Protein AF-A0A521ZUM2-F1 (afdb_monomer_lite)

Foldseek 3Di:
DPLQFKAKDFDQDADDLVVLLVVLLVRLVSRPDPAFAEKEKEFEQRCPVVVVVSCVSNCVSSVGPYYDYKYDQWDDHPPDIGHDRRGMMMMTGDDPPDDDADDDDFAVLLVVLDDLCSCCVRSVAALVRDQAEEDEEQPLGHPPVSVVVSVCSNHPPRYYHYYYFDYPVVVSDMGD

Structure (mmCIF, N/CA/C/O backbone):
data_AF-A0A521ZUM2-F1
#
_entry.id   AF-A0A521ZUM2-F1
#
loop_
_atom_site.group_PDB
_atom_site.id
_atom_site.type_symbol
_atom_site.label_atom_id
_atom_site.label_alt_id
_atom_site.label_comp_id
_atom_site.label_asym_id
_atom_site.label_entity_id
_atom_site.label_seq_id
_atom_site.pdbx_PDB_ins_code
_atom_site.Cartn_x
_atom_site.Cartn_y
_atom_site.Cartn_z
_atom_site.occupancy
_atom_site.B_iso_or_equiv
_atom_site.auth_seq_id
_atom_site.auth_comp_id
_atom_site.auth_asym_id
_atom_site.auth_atom_id
_atom_site.pdbx_PDB_model_num
ATOM 1 N N . MET A 1 1 ? -21.852 0.058 3.884 1.00 57.06 1 MET A N 1
ATOM 2 C CA . MET A 1 1 ? -20.716 -0.627 3.226 1.00 57.06 1 MET A CA 1
ATOM 3 C C . MET A 1 1 ? -20.865 -2.119 3.410 1.00 57.06 1 MET A C 1
ATOM 5 O O . MET A 1 1 ? -21.172 -2.540 4.518 1.00 57.06 1 MET A O 1
ATOM 9 N N . ASN A 1 2 ? -20.687 -2.892 2.341 1.00 72.56 2 ASN A N 1
ATOM 10 C CA . ASN A 1 2 ? -20.626 -4.341 2.452 1.00 72.56 2 ASN A CA 1
ATOM 11 C C . ASN A 1 2 ? -19.264 -4.740 3.062 1.00 72.56 2 ASN A C 1
ATOM 13 O O . ASN A 1 2 ? -18.229 -4.511 2.441 1.00 72.56 2 ASN A O 1
ATOM 17 N N . SER A 1 3 ? -19.268 -5.287 4.281 1.00 85.94 3 SER A N 1
ATOM 18 C CA . SER A 1 3 ? -18.065 -5.730 5.007 1.00 85.94 3 SER A CA 1
ATOM 19 C C . SER A 1 3 ? -17.567 -7.118 4.590 1.00 85.94 3 SER A C 1
ATOM 21 O O . SER A 1 3 ? -16.633 -7.639 5.203 1.00 85.94 3 SER A O 1
ATOM 23 N N . ASP A 1 4 ? -18.184 -7.727 3.573 1.00 91.00 4 ASP A N 1
ATOM 24 C CA . ASP A 1 4 ? -17.804 -9.045 3.057 1.00 91.00 4 ASP A CA 1
ATOM 25 C C . ASP A 1 4 ? -16.372 -9.055 2.510 1.00 91.00 4 ASP A C 1
ATOM 27 O O . ASP A 1 4 ? -15.618 -9.996 2.758 1.00 91.00 4 ASP A O 1
ATOM 31 N N . PHE A 1 5 ? -15.980 -7.983 1.810 1.00 96.31 5 PHE A N 1
ATOM 32 C CA . PHE A 1 5 ? -14.699 -7.910 1.098 1.00 96.31 5 PHE A CA 1
ATOM 33 C C . PHE A 1 5 ? -13.806 -6.749 1.518 1.00 96.31 5 PHE A C 1
ATOM 35 O O . PHE A 1 5 ? -12.614 -6.776 1.221 1.00 96.31 5 PHE A O 1
ATOM 42 N N . SER A 1 6 ? -14.336 -5.737 2.207 1.00 96.44 6 SER A N 1
ATOM 43 C CA . SER A 1 6 ? -13.535 -4.581 2.606 1.00 96.44 6 SER A CA 1
ATOM 44 C C . SER A 1 6 ? -14.057 -3.897 3.858 1.00 96.44 6 SER A C 1
ATOM 46 O O . SER A 1 6 ? -15.265 -3.721 4.016 1.00 96.44 6 SER A O 1
ATOM 48 N N . VAL A 1 7 ? -13.141 -3.425 4.699 1.00 96.75 7 VAL A N 1
ATOM 49 C CA . VAL A 1 7 ? -13.428 -2.517 5.816 1.00 96.75 7 VAL A CA 1
ATOM 50 C C . VAL A 1 7 ? -12.329 -1.473 5.920 1.00 96.75 7 VAL A C 1
ATOM 52 O O . VAL A 1 7 ? -11.170 -1.777 5.667 1.00 96.75 7 VAL A O 1
ATOM 55 N N . ALA A 1 8 ? -12.671 -0.257 6.330 1.00 96.56 8 ALA A N 1
ATOM 56 C CA . ALA A 1 8 ? -11.698 0.791 6.599 1.00 96.56 8 ALA A CA 1
ATOM 57 C C . ALA A 1 8 ? -12.013 1.476 7.926 1.00 96.56 8 ALA A C 1
ATOM 59 O O . ALA A 1 8 ? -13.175 1.565 8.333 1.00 96.56 8 ALA A O 1
ATOM 60 N N . ALA A 1 9 ? -10.976 1.944 8.609 1.00 95.69 9 ALA A N 1
ATOM 61 C CA . ALA A 1 9 ? -11.121 2.790 9.778 1.00 95.69 9 ALA A CA 1
ATOM 62 C C . ALA A 1 9 ? -10.011 3.831 9.846 1.00 95.69 9 ALA A C 1
ATOM 64 O O . ALA A 1 9 ? -8.920 3.668 9.302 1.00 95.69 9 ALA A O 1
ATOM 65 N N . HIS A 1 10 ? -10.327 4.884 10.582 1.00 96.31 10 HIS A N 1
ATOM 66 C CA . HIS A 1 10 ? -9.447 5.987 10.911 1.00 96.31 10 HIS A CA 1
ATOM 67 C C . HIS A 1 10 ? -8.985 5.871 12.367 1.00 96.31 10 HIS A C 1
ATOM 69 O O . HIS A 1 10 ? -9.769 5.499 13.247 1.00 96.31 10 HIS A O 1
ATOM 75 N N . TRP A 1 11 ? -7.708 6.157 12.604 1.00 95.94 11 TRP A N 1
ATOM 76 C CA . TRP A 1 11 ? -7.112 6.346 13.919 1.00 95.94 11 TRP A CA 1
ATOM 77 C C . TRP A 1 11 ? -6.755 7.834 14.084 1.00 95.94 11 TRP A C 1
ATOM 79 O O . TRP A 1 11 ? -5.769 8.284 13.495 1.00 95.94 11 TRP A O 1
ATOM 89 N N . PRO A 1 12 ? -7.537 8.600 14.870 1.00 92.56 12 PRO A N 1
ATOM 90 C CA . PRO A 1 12 ? -7.303 10.032 15.079 1.00 92.56 12 PRO A CA 1
ATOM 91 C C . PRO A 1 12 ? -6.259 10.341 16.162 1.00 92.56 12 PRO A C 1
ATOM 93 O O . PRO A 1 12 ? -5.890 11.500 16.335 1.00 92.56 12 PRO A O 1
ATOM 96 N N . GLY A 1 13 ? -5.855 9.343 16.953 1.00 89.81 13 GLY A N 1
ATOM 97 C CA . GLY A 1 13 ? -4.992 9.540 18.116 1.00 89.81 13 GLY A CA 1
ATOM 98 C C . GLY A 1 13 ? -3.520 9.743 17.759 1.00 89.81 13 GLY A C 1
ATOM 99 O O . GLY A 1 13 ? -3.092 9.497 16.631 1.00 89.81 13 GLY A O 1
ATOM 100 N N . GLU A 1 14 ? -2.732 10.121 18.765 1.00 92.75 14 GLU A N 1
ATOM 101 C CA . GLU A 1 14 ? -1.268 10.043 18.707 1.00 92.75 14 GLU A CA 1
ATOM 102 C C . GLU A 1 14 ? -0.794 8.584 18.634 1.00 92.75 14 GLU A C 1
ATOM 104 O O . GLU A 1 14 ? -1.589 7.634 18.646 1.00 92.75 14 GLU A O 1
ATOM 109 N N . PHE A 1 15 ? 0.524 8.395 18.599 1.00 95.56 15 PHE A N 1
ATOM 110 C CA . PHE A 1 15 ? 1.110 7.089 18.843 1.00 95.56 15 PHE A CA 1
ATOM 111 C C . PHE A 1 15 ? 0.773 6.595 20.259 1.00 95.56 15 PHE A C 1
ATOM 113 O O . PHE A 1 15 ? 1.262 7.112 21.261 1.00 95.56 15 PHE A O 1
ATOM 120 N N . ASP A 1 16 ? -0.069 5.567 20.314 1.00 96.88 16 ASP A N 1
ATOM 121 C CA . ASP A 1 16 ? -0.372 4.762 21.493 1.00 96.88 16 ASP A CA 1
ATOM 122 C C . ASP A 1 16 ? -0.317 3.302 21.054 1.00 96.88 16 ASP A C 1
ATOM 124 O O . ASP A 1 16 ? -1.212 2.816 20.359 1.00 96.88 16 ASP A O 1
ATOM 128 N N . GLU A 1 17 ? 0.752 2.608 21.437 1.00 97.38 17 GLU A N 1
ATOM 129 C CA . GLU A 1 17 ? 0.981 1.219 21.055 1.00 97.38 17 GLU A CA 1
ATOM 130 C C . GLU A 1 17 ? -0.207 0.324 21.440 1.00 97.38 17 GLU A C 1
ATOM 132 O O . GLU A 1 17 ? -0.776 -0.361 20.589 1.00 97.38 17 GLU A O 1
ATOM 137 N N . ALA A 1 18 ? -0.644 0.361 22.701 1.00 98.06 18 ALA A N 1
ATOM 138 C CA . ALA A 1 18 ? -1.728 -0.496 23.179 1.00 98.06 18 ALA A CA 1
ATOM 139 C C . ALA A 1 18 ? -3.070 -0.138 22.520 1.00 98.06 18 ALA A C 1
ATOM 141 O O . ALA A 1 18 ? -3.901 -1.018 22.258 1.00 98.06 18 ALA A O 1
ATOM 142 N N . GLY A 1 19 ? -3.285 1.150 22.251 1.00 98.19 19 GLY A N 1
ATOM 143 C CA . GLY A 1 19 ? -4.428 1.659 21.504 1.00 98.19 19 GLY A CA 1
ATOM 144 C C . GLY A 1 19 ? -4.465 1.140 20.066 1.00 98.19 19 GLY A C 1
ATOM 145 O O . GLY A 1 19 ? -5.472 0.558 19.651 1.00 98.19 19 GLY A O 1
ATOM 146 N N . LEU A 1 20 ? -3.352 1.262 19.340 1.00 98.06 20 LEU A N 1
ATOM 147 C CA . LEU A 1 20 ? -3.197 0.794 17.961 1.00 98.06 20 LEU A CA 1
ATOM 148 C C . LEU A 1 20 ? -3.379 -0.721 17.845 1.00 98.06 20 LEU A C 1
ATOM 150 O O . LEU A 1 20 ? -4.086 -1.180 16.947 1.00 98.06 20 LEU A O 1
ATOM 154 N N . GLN A 1 21 ? -2.821 -1.502 18.777 1.00 98.56 21 GLN A N 1
ATOM 155 C CA . GLN A 1 21 ? -3.003 -2.959 18.815 1.00 98.56 21 GLN A CA 1
ATOM 156 C C . GLN A 1 21 ? -4.489 -3.337 18.902 1.00 98.56 21 GLN A C 1
ATOM 158 O O . GLN A 1 21 ? -4.988 -4.154 18.120 1.00 98.56 21 GLN A O 1
ATOM 163 N N . LYS A 1 22 ? -5.221 -2.721 19.841 1.00 98.56 22 LYS A N 1
ATOM 164 C CA . LYS A 1 22 ? -6.660 -2.963 20.032 1.00 98.56 22 LYS A CA 1
ATOM 165 C C . LYS A 1 22 ? -7.469 -2.504 18.824 1.00 98.56 22 LYS A C 1
ATOM 167 O O . LYS A 1 22 ? -8.366 -3.222 18.385 1.00 98.56 22 LYS A O 1
ATOM 172 N N . TRP A 1 23 ? -7.152 -1.332 18.284 1.00 98.44 23 TRP A N 1
ATOM 173 C CA . TRP A 1 23 ? -7.839 -0.757 17.134 1.00 98.44 23 TRP A CA 1
ATOM 174 C C . TRP A 1 23 ? -7.657 -1.601 15.867 1.00 98.44 23 TRP A C 1
ATOM 176 O O . TRP A 1 23 ? -8.647 -1.928 15.212 1.00 98.44 23 TRP A O 1
ATOM 186 N N . ALA A 1 24 ? -6.433 -2.041 15.568 1.00 98.56 24 ALA A N 1
ATOM 187 C CA . ALA A 1 24 ? -6.137 -2.898 14.422 1.00 98.56 24 ALA A CA 1
ATOM 188 C C . ALA A 1 24 ? -6.832 -4.266 14.537 1.00 98.56 24 ALA A C 1
ATOM 190 O O . ALA A 1 24 ? -7.457 -4.735 13.581 1.00 98.56 24 ALA A O 1
ATOM 191 N N . ALA A 1 25 ? -6.803 -4.881 15.726 1.00 98.62 25 ALA A N 1
ATOM 192 C CA . ALA A 1 25 ? -7.514 -6.133 15.983 1.00 98.62 25 ALA A CA 1
ATOM 193 C C . ALA A 1 25 ? -9.038 -5.974 15.830 1.00 98.62 25 ALA A C 1
ATOM 195 O O . ALA A 1 25 ? -9.696 -6.828 15.231 1.00 98.62 25 ALA A O 1
ATOM 196 N N . ALA A 1 26 ? -9.601 -4.866 16.322 1.00 98.38 26 ALA A N 1
ATOM 197 C CA . ALA A 1 26 ? -11.020 -4.562 16.181 1.00 98.38 26 ALA A CA 1
ATOM 198 C C . ALA A 1 26 ? -11.413 -4.316 14.716 1.00 98.38 26 ALA A C 1
ATOM 200 O O . ALA A 1 26 ? -12.444 -4.819 14.272 1.00 98.38 26 ALA A O 1
ATOM 201 N N . LEU A 1 27 ? -10.597 -3.595 13.937 1.00 97.94 27 LEU A N 1
ATOM 202 C CA . LEU A 1 27 ? -10.832 -3.415 12.502 1.00 97.94 27 LEU A CA 1
ATOM 203 C C . LEU A 1 27 ? -10.817 -4.760 11.771 1.00 97.94 27 LEU A C 1
ATOM 205 O O . LEU A 1 27 ? -11.720 -5.039 10.984 1.00 97.94 27 LEU A O 1
ATOM 209 N N . ARG A 1 28 ? -9.853 -5.633 12.081 1.00 98.06 28 ARG A N 1
ATOM 210 C CA . ARG A 1 28 ? -9.807 -6.983 11.515 1.00 98.06 28 ARG A CA 1
ATOM 211 C C . ARG A 1 28 ? -11.072 -7.780 11.807 1.00 98.06 28 ARG A C 1
ATOM 213 O O . ARG A 1 28 ? -11.548 -8.464 10.908 1.00 98.06 28 ARG A O 1
ATOM 220 N N . GLN A 1 29 ? -11.630 -7.692 13.013 1.00 97.69 29 GLN A N 1
ATOM 221 C CA . GLN A 1 29 ? -12.876 -8.386 13.367 1.00 97.69 29 GLN A CA 1
ATOM 222 C C . GLN A 1 29 ? -14.098 -7.886 12.584 1.00 97.69 29 GLN A C 1
ATOM 224 O O . GLN A 1 29 ? -15.059 -8.635 12.437 1.00 97.69 29 GLN A O 1
ATOM 229 N N . LYS A 1 30 ? -14.071 -6.652 12.062 1.00 97.12 30 LYS A N 1
ATOM 230 C CA . LYS A 1 30 ? -15.157 -6.117 11.226 1.00 97.12 30 LYS A CA 1
ATOM 231 C C . LYS A 1 30 ? -15.178 -6.719 9.820 1.00 97.12 30 LYS A C 1
ATOM 233 O O . LYS A 1 30 ? -16.231 -6.711 9.192 1.00 97.12 30 LYS A O 1
ATOM 238 N N . LEU A 1 31 ? -14.043 -7.207 9.312 1.00 97.56 31 LEU A N 1
ATOM 239 C CA . LEU A 1 31 ? -13.985 -7.873 8.011 1.00 97.56 31 LEU A CA 1
ATOM 240 C C . LEU A 1 31 ? -14.566 -9.284 8.139 1.00 97.56 31 LEU A C 1
ATOM 242 O O . LEU A 1 31 ? -13.978 -10.128 8.822 1.00 97.56 31 LEU A O 1
ATOM 246 N N . ALA A 1 32 ? -15.686 -9.545 7.461 1.00 96.69 32 ALA A N 1
ATOM 247 C CA . ALA A 1 32 ? -16.377 -10.833 7.549 1.00 96.69 32 ALA A CA 1
ATOM 248 C C . ALA A 1 32 ? -15.542 -11.984 6.964 1.00 96.69 32 ALA A C 1
ATOM 250 O O . ALA A 1 32 ? -15.640 -13.125 7.418 1.00 96.69 32 ALA A O 1
ATOM 251 N N . ALA A 1 33 ? -14.681 -11.685 5.987 1.00 96.38 33 ALA A N 1
ATOM 252 C CA . ALA A 1 33 ? -13.784 -12.667 5.405 1.00 96.38 33 ALA A CA 1
ATOM 253 C C . ALA A 1 33 ? -12.831 -13.295 6.452 1.00 96.38 33 ALA A C 1
ATOM 255 O O . ALA A 1 33 ? -12.287 -12.615 7.338 1.00 96.38 33 ALA A O 1
ATOM 256 N N . PRO A 1 34 ? -12.546 -14.605 6.335 1.00 94.38 34 PRO A N 1
ATOM 257 C CA . PRO A 1 34 ? -11.706 -15.328 7.290 1.00 94.38 34 PRO A CA 1
ATOM 258 C C . PRO A 1 34 ? -10.228 -14.930 7.216 1.00 94.38 34 PRO A C 1
ATOM 260 O O . PRO A 1 34 ? -9.480 -15.160 8.169 1.00 94.38 34 PRO A O 1
ATOM 263 N N . GLN A 1 35 ? -9.794 -14.291 6.129 1.00 95.44 35 GLN A N 1
ATOM 264 C CA . GLN A 1 35 ? -8.420 -13.837 5.929 1.00 95.44 35 GLN A CA 1
ATOM 265 C C . GLN A 1 35 ? -8.396 -12.461 5.262 1.00 95.44 35 GLN A C 1
ATOM 267 O O . GLN A 1 35 ? -9.285 -12.129 4.481 1.00 95.44 35 GLN A O 1
ATOM 272 N N . VAL A 1 36 ? -7.370 -11.676 5.593 1.00 98.06 36 VAL A N 1
ATOM 273 C CA . VAL A 1 36 ? -7.028 -10.441 4.878 1.00 98.06 36 VAL A CA 1
ATOM 274 C C . VAL A 1 36 ? -6.081 -10.819 3.747 1.00 98.06 36 VAL A C 1
ATOM 276 O O . VAL A 1 36 ? -5.144 -11.580 3.972 1.00 98.06 36 VAL A O 1
ATOM 279 N N . SER A 1 37 ? -6.312 -10.279 2.557 1.00 98.00 37 SER A N 1
ATOM 280 C CA . SER A 1 37 ? -5.403 -10.393 1.414 1.00 98.00 37 SER A CA 1
ATOM 281 C C . SER A 1 37 ? -4.456 -9.193 1.351 1.00 98.00 37 SER A C 1
ATOM 283 O O . SER A 1 37 ? -3.253 -9.367 1.196 1.00 98.00 37 SER A O 1
ATOM 285 N N . LEU A 1 38 ? -4.992 -7.982 1.524 1.00 98.25 38 LEU A N 1
ATOM 286 C CA . LEU A 1 38 ? -4.262 -6.722 1.392 1.00 98.25 38 LEU A CA 1
ATOM 287 C C . LEU A 1 38 ? -4.673 -5.749 2.498 1.00 98.25 38 LEU A C 1
ATOM 289 O O . LEU A 1 38 ? -5.862 -5.585 2.776 1.00 98.25 38 LEU A O 1
ATOM 293 N N . GLY A 1 39 ? -3.693 -5.083 3.097 1.00 98.19 39 GLY A N 1
ATOM 294 C CA . GLY A 1 39 ? -3.890 -3.868 3.877 1.00 98.19 39 GLY A CA 1
ATOM 295 C C . GLY A 1 39 ? -3.398 -2.661 3.090 1.00 98.19 39 GLY A C 1
ATOM 296 O O . GLY A 1 39 ? -2.279 -2.693 2.584 1.00 98.19 39 GLY A O 1
ATOM 297 N N . LEU A 1 40 ? -4.214 -1.611 3.010 1.00 97.88 40 LEU A N 1
ATOM 298 C CA . LEU A 1 40 ? -3.794 -0.294 2.541 1.00 97.88 40 LEU A CA 1
ATOM 299 C C . LEU A 1 40 ? -3.733 0.675 3.711 1.00 97.88 40 LEU A C 1
ATOM 301 O O . LEU A 1 40 ? -4.725 0.829 4.425 1.00 97.88 40 LEU A O 1
ATOM 305 N N . VAL A 1 41 ? -2.583 1.313 3.904 1.00 97.38 41 VAL A N 1
ATOM 306 C CA . VAL A 1 41 ? -2.363 2.262 4.997 1.00 97.38 41 VAL A CA 1
ATOM 307 C C . VAL A 1 41 ? -1.943 3.625 4.465 1.00 97.38 41 VAL A C 1
ATOM 309 O O . VAL A 1 41 ? -1.090 3.729 3.591 1.00 97.38 41 VAL A O 1
ATOM 312 N N . PHE A 1 42 ? -2.533 4.677 5.022 1.00 95.75 42 PHE A N 1
ATOM 313 C CA . PHE A 1 42 ? -2.137 6.051 4.745 1.00 95.75 42 PHE A CA 1
ATOM 314 C C . PHE A 1 42 ? -1.852 6.759 6.059 1.00 95.75 42 PHE A C 1
ATOM 316 O O . PHE A 1 42 ? -2.711 6.782 6.943 1.00 95.75 42 PHE A O 1
ATOM 323 N N . VAL A 1 43 ? -0.644 7.303 6.200 1.00 94.44 43 VAL A N 1
ATOM 324 C CA . VAL A 1 43 ? -0.168 7.937 7.439 1.00 94.44 43 VAL A CA 1
ATOM 325 C C . VAL A 1 43 ? 0.108 9.419 7.223 1.00 94.44 43 VAL A C 1
ATOM 327 O O . VAL A 1 43 ? 0.646 9.824 6.198 1.00 94.44 43 VAL A O 1
ATOM 330 N N . THR A 1 44 ? -0.234 10.252 8.195 1.00 92.19 44 THR A N 1
ATOM 331 C CA . THR A 1 44 ? 0.130 11.678 8.166 1.00 92.19 44 THR A CA 1
ATOM 332 C C . THR A 1 44 ? 1.545 11.900 8.718 1.00 92.19 44 THR A C 1
ATOM 334 O O . THR A 1 44 ? 2.036 11.051 9.472 1.00 92.19 44 THR A O 1
ATOM 337 N N . PRO A 1 45 ? 2.205 13.039 8.407 1.00 89.81 45 PRO A N 1
ATOM 338 C CA . PRO A 1 45 ? 3.578 13.336 8.844 1.00 89.81 45 PRO A CA 1
ATOM 339 C C . PRO A 1 45 ? 3.853 13.155 10.336 1.00 89.81 45 PRO A C 1
ATOM 341 O O . PRO A 1 45 ? 4.948 12.764 10.732 1.00 89.81 45 PRO A O 1
ATOM 344 N N . ARG A 1 46 ? 2.838 13.349 11.181 1.00 88.31 46 ARG A N 1
ATOM 345 C CA . ARG A 1 46 ? 2.952 13.179 12.633 1.00 88.31 46 ARG A CA 1
ATOM 346 C C . ARG A 1 46 ? 3.405 11.788 13.084 1.00 88.31 46 ARG A C 1
ATOM 348 O O . ARG A 1 46 ? 3.914 11.643 14.187 1.00 88.31 46 ARG A O 1
ATOM 355 N N . PHE A 1 47 ? 3.184 10.769 12.257 1.00 91.38 47 PHE A N 1
ATOM 356 C CA 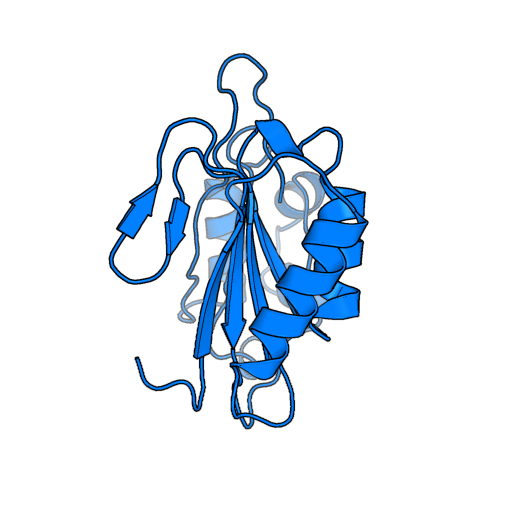. PHE A 1 47 ? 3.558 9.393 12.556 1.00 91.38 47 PHE A CA 1
ATOM 357 C C . PHE A 1 47 ? 4.938 9.016 12.019 1.00 91.38 47 PHE A C 1
ATOM 359 O O . PHE A 1 47 ? 5.362 7.890 12.249 1.00 91.38 47 PHE A O 1
ATOM 366 N N . PHE A 1 48 ? 5.659 9.912 11.334 1.00 92.06 48 PHE A N 1
ATOM 367 C CA . PHE A 1 48 ? 6.906 9.540 10.662 1.00 92.06 48 PHE A CA 1
ATOM 368 C C . PHE A 1 48 ? 7.989 9.034 11.623 1.00 92.06 48 PHE A C 1
ATOM 370 O O . PHE A 1 48 ? 8.678 8.075 11.292 1.00 92.06 48 PHE A O 1
ATOM 377 N N . GLU A 1 49 ? 8.103 9.604 12.825 1.00 92.62 49 GLU A N 1
ATOM 378 C CA . GLU A 1 49 ? 9.058 9.132 13.846 1.00 92.62 49 GLU A CA 1
ATOM 379 C C . GLU A 1 49 ? 8.719 7.729 14.384 1.00 92.62 49 GLU A C 1
ATOM 381 O O . GLU A 1 49 ? 9.580 7.030 14.913 1.00 92.62 49 GLU A O 1
ATOM 386 N N . HIS A 1 50 ? 7.467 7.293 14.221 1.00 94.62 50 HIS A N 1
ATOM 387 C CA . HIS A 1 50 ? 6.960 6.003 14.689 1.00 94.62 50 HIS A CA 1
ATOM 388 C C . HIS A 1 50 ? 6.517 5.084 13.542 1.00 94.62 50 HIS A C 1
ATOM 390 O O . HIS A 1 50 ? 5.891 4.057 13.804 1.00 94.62 50 HIS A O 1
ATOM 396 N N . ALA A 1 51 ? 6.816 5.423 12.282 1.00 93.62 51 ALA A N 1
ATOM 397 C CA . ALA A 1 51 ? 6.219 4.772 11.117 1.00 93.62 51 ALA A CA 1
ATOM 398 C C . ALA A 1 51 ? 6.446 3.255 11.134 1.00 93.62 51 ALA A C 1
ATOM 400 O O . ALA A 1 51 ? 5.481 2.493 11.097 1.00 93.62 51 ALA A O 1
ATOM 401 N N . SER A 1 52 ? 7.691 2.805 11.313 1.00 95.06 52 SER A N 1
ATOM 402 C CA . SER A 1 52 ? 8.018 1.375 11.374 1.00 95.06 52 SER A CA 1
ATOM 403 C C . SER A 1 52 ? 7.256 0.643 12.484 1.00 95.06 52 SER A C 1
ATOM 405 O O . SER A 1 52 ? 6.672 -0.410 12.237 1.00 95.06 52 SER A O 1
ATOM 407 N N . GLN A 1 53 ? 7.182 1.227 13.685 1.00 97.19 53 GLN A N 1
ATOM 408 C CA . GLN A 1 53 ? 6.469 0.632 14.823 1.00 97.19 53 GLN A CA 1
ATOM 409 C C . GLN A 1 53 ? 4.964 0.531 14.554 1.00 97.19 53 GLN A C 1
ATOM 411 O O . GLN A 1 53 ? 4.345 -0.502 14.802 1.00 97.19 53 GLN A O 1
ATOM 416 N N . VAL A 1 54 ? 4.369 1.590 14.004 1.00 97.00 54 VAL A N 1
ATOM 417 C CA . VAL A 1 54 ? 2.958 1.609 13.610 1.00 97.00 54 VAL A CA 1
ATOM 418 C C . VAL A 1 54 ? 2.666 0.521 12.580 1.00 97.00 54 VAL A C 1
ATOM 420 O O . VAL A 1 54 ? 1.706 -0.231 12.754 1.00 97.00 54 VAL A O 1
ATOM 423 N N . LEU A 1 55 ? 3.491 0.412 11.532 1.00 97.12 55 LEU A N 1
ATOM 424 C CA . LEU A 1 55 ? 3.327 -0.578 10.466 1.00 97.12 55 LEU A CA 1
ATOM 425 C C . LEU A 1 55 ? 3.431 -2.012 11.004 1.00 97.12 55 LEU A C 1
ATOM 427 O O . LEU A 1 55 ? 2.618 -2.862 10.637 1.00 97.12 55 LEU A O 1
ATOM 431 N N . GLU A 1 56 ? 4.368 -2.282 11.914 1.00 97.94 56 GLU A N 1
ATOM 432 C CA . GLU A 1 56 ? 4.491 -3.581 12.584 1.00 97.94 56 GLU A CA 1
ATOM 433 C C . GLU A 1 56 ? 3.242 -3.924 13.405 1.00 97.94 56 GLU A C 1
ATOM 435 O O . GLU A 1 56 ? 2.672 -5.010 13.245 1.00 97.94 56 GLU A O 1
ATOM 440 N N . ILE A 1 57 ? 2.769 -2.985 14.232 1.00 98.50 57 ILE A N 1
ATOM 441 C CA . ILE A 1 57 ? 1.588 -3.171 15.084 1.00 98.50 57 ILE A CA 1
ATOM 442 C C . ILE A 1 57 ? 0.358 -3.480 14.231 1.00 98.50 57 ILE A C 1
ATOM 444 O O . ILE A 1 57 ? -0.330 -4.479 14.468 1.00 98.50 57 ILE A O 1
ATOM 448 N N . ILE A 1 58 ? 0.068 -2.656 13.221 1.00 98.25 58 ILE A N 1
ATOM 449 C CA . ILE A 1 58 ? -1.132 -2.863 12.407 1.00 98.25 58 ILE A CA 1
ATOM 450 C C . ILE A 1 58 ? -1.029 -4.153 11.596 1.00 98.25 58 ILE A C 1
ATOM 452 O O . ILE A 1 58 ? -2.010 -4.892 11.514 1.00 98.25 58 ILE A O 1
ATOM 456 N N . ARG A 1 59 ? 0.154 -4.483 11.059 1.00 98.12 59 ARG A N 1
ATOM 457 C CA . ARG A 1 59 ? 0.355 -5.710 10.283 1.00 98.12 59 ARG A CA 1
ATOM 458 C C . ARG A 1 59 ? 0.103 -6.947 11.134 1.00 98.12 59 ARG A C 1
ATOM 460 O O . ARG A 1 59 ? -0.630 -7.842 10.706 1.00 98.12 59 ARG A O 1
ATOM 467 N N . LEU A 1 60 ? 0.661 -6.979 12.343 1.00 98.50 60 LEU A N 1
ATOM 468 C CA . LEU A 1 60 ? 0.5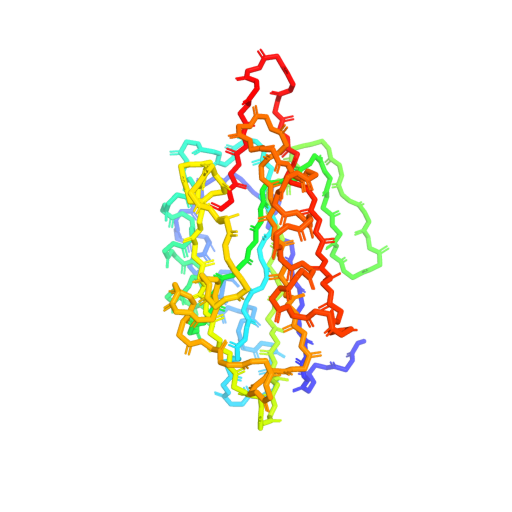17 -8.096 13.268 1.00 98.50 60 LEU A CA 1
ATOM 469 C C . LEU A 1 60 ? -0.932 -8.240 13.749 1.00 98.50 60 LEU A C 1
ATOM 471 O O . LEU A 1 60 ? -1.542 -9.303 13.609 1.00 98.50 60 LEU A O 1
ATOM 475 N N . HIS A 1 61 ? -1.507 -7.166 14.291 1.00 98.50 61 HIS A N 1
ATOM 476 C CA . HIS A 1 61 ? -2.793 -7.235 14.982 1.00 98.50 61 HIS A CA 1
ATOM 477 C C . HIS A 1 61 ? -3.988 -7.286 14.029 1.00 98.50 61 HIS A C 1
ATOM 479 O O . HIS A 1 61 ? -4.988 -7.934 14.351 1.00 98.50 61 HIS A O 1
ATOM 485 N N . ALA A 1 62 ? -3.874 -6.701 12.831 1.00 98.38 62 ALA A N 1
ATOM 486 C CA . ALA A 1 62 ? -4.871 -6.874 11.781 1.00 98.38 62 ALA A CA 1
ATOM 487 C C . ALA A 1 62 ? -4.609 -8.091 10.871 1.00 98.38 62 ALA A C 1
ATOM 489 O O . ALA A 1 62 ? -5.414 -8.361 9.983 1.00 98.38 62 ALA A O 1
ATOM 490 N N . ARG A 1 63 ? -3.547 -8.877 11.121 1.00 98.38 63 ARG A N 1
ATOM 491 C CA . ARG A 1 63 ? -3.205 -10.119 10.395 1.00 98.38 63 ARG A CA 1
ATOM 492 C C . ARG A 1 63 ? -3.053 -9.907 8.887 1.00 98.38 63 ARG A C 1
ATOM 494 O O . ARG A 1 63 ? -3.680 -10.602 8.089 1.00 98.38 63 ARG A O 1
ATOM 501 N N . ILE A 1 64 ? -2.240 -8.924 8.517 1.00 98.31 64 ILE A N 1
ATOM 502 C CA . ILE A 1 64 ? -2.084 -8.466 7.137 1.00 98.31 64 ILE A CA 1
ATOM 503 C C . ILE A 1 64 ? -0.874 -9.166 6.491 1.00 98.31 64 ILE A C 1
ATOM 505 O O . ILE A 1 64 ? 0.263 -8.923 6.907 1.00 98.31 64 ILE A O 1
ATOM 509 N N . PRO A 1 65 ? -1.067 -10.015 5.464 1.00 96.62 65 PRO A N 1
ATOM 510 C CA . PRO A 1 65 ? 0.052 -10.663 4.785 1.00 96.62 65 PRO A CA 1
ATOM 511 C C . PRO A 1 65 ? 0.807 -9.688 3.876 1.00 96.62 65 PRO A C 1
ATOM 513 O O . PRO A 1 65 ? 2.035 -9.652 3.930 1.00 96.62 65 PRO A O 1
ATOM 516 N N . VAL A 1 66 ? 0.089 -8.861 3.109 1.00 97.62 66 VAL A N 1
ATOM 517 C CA . VAL A 1 66 ? 0.642 -7.800 2.256 1.00 97.62 66 VAL A CA 1
ATOM 518 C C . VAL A 1 66 ? 0.101 -6.459 2.734 1.00 97.62 66 VAL A C 1
ATOM 520 O O . VAL A 1 66 ? -1.108 -6.236 2.706 1.00 97.62 66 VAL A O 1
ATOM 523 N N . LEU A 1 67 ? 0.993 -5.590 3.202 1.00 97.69 67 LEU A N 1
ATOM 524 C CA . LEU A 1 67 ? 0.687 -4.222 3.610 1.00 97.69 67 LEU A CA 1
ATOM 525 C C . LEU A 1 67 ? 1.376 -3.283 2.623 1.00 97.69 67 LEU A C 1
ATOM 527 O O . LEU A 1 67 ? 2.569 -3.440 2.378 1.00 97.69 67 LEU A O 1
ATOM 531 N N . LEU A 1 68 ? 0.616 -2.355 2.057 1.00 96.88 68 LEU A N 1
ATOM 532 C CA . LEU A 1 68 ? 1.088 -1.366 1.096 1.00 96.88 68 LEU A CA 1
ATOM 533 C C . LEU A 1 68 ? 0.487 -0.005 1.462 1.00 96.88 68 LEU A C 1
ATOM 535 O O . LEU A 1 68 ? -0.603 0.055 2.031 1.00 96.88 68 LEU A O 1
ATOM 539 N N . GLY A 1 69 ? 1.171 1.089 1.169 1.00 95.88 69 GLY A N 1
ATOM 540 C CA . GLY A 1 69 ? 0.686 2.400 1.561 1.00 95.88 69 GLY A CA 1
ATOM 541 C C . GLY A 1 69 ? 1.683 3.501 1.282 1.00 95.88 69 GLY A C 1
ATOM 542 O O . GLY A 1 69 ? 2.725 3.259 0.687 1.00 95.88 69 GLY A O 1
ATOM 543 N N . CYS A 1 70 ? 1.349 4.704 1.726 1.00 95.81 70 CYS A N 1
ATOM 544 C CA . CYS A 1 70 ? 2.284 5.818 1.746 1.00 95.81 70 CYS A CA 1
ATOM 545 C C . CYS A 1 70 ? 1.841 6.888 2.740 1.00 95.81 70 CYS A C 1
ATOM 547 O O . CYS A 1 70 ? 0.746 6.846 3.311 1.00 95.81 70 CYS A O 1
ATOM 549 N N . SER A 1 71 ? 2.684 7.891 2.934 1.00 94.31 71 SER A N 1
ATOM 550 C CA . SER A 1 71 ? 2.293 9.098 3.632 1.00 94.31 71 SER A CA 1
ATOM 551 C C . SER A 1 71 ? 1.328 9.941 2.799 1.00 94.31 71 SER A C 1
ATOM 553 O O . SER A 1 71 ? 1.387 9.949 1.567 1.00 94.31 71 SER A O 1
ATOM 555 N N . SER A 1 72 ? 0.436 10.664 3.471 1.00 90.38 72 SER A N 1
ATOM 556 C CA . SER A 1 72 ? -0.522 11.567 2.837 1.00 90.38 72 SER A CA 1
ATOM 557 C C . SER A 1 72 ? -0.755 12.824 3.679 1.00 90.38 72 SER A C 1
ATOM 559 O O . SER A 1 72 ? -0.681 12.782 4.908 1.00 90.38 72 SER A O 1
ATOM 561 N N . GLY A 1 73 ? -1.062 13.945 3.018 1.00 86.50 73 GLY A N 1
ATOM 562 C CA . GLY A 1 73 ? -1.447 15.201 3.678 1.00 86.50 73 GLY A CA 1
ATOM 563 C C . GLY A 1 73 ? -2.894 15.205 4.185 1.00 86.50 73 GLY A C 1
ATOM 564 O O . GLY A 1 73 ? -3.203 15.902 5.148 1.00 86.50 73 GLY A O 1
ATOM 565 N N . ALA A 1 74 ? -3.753 14.386 3.575 1.00 87.31 74 ALA A N 1
ATOM 566 C CA . ALA A 1 74 ? -5.151 14.190 3.947 1.00 87.31 74 ALA A CA 1
ATOM 567 C C . ALA A 1 74 ? -5.520 12.704 3.844 1.00 87.31 74 ALA A C 1
ATOM 569 O O . ALA A 1 74 ? -4.911 11.944 3.086 1.00 87.31 74 ALA A O 1
ATOM 570 N N . LEU A 1 75 ? -6.501 12.266 4.623 1.00 91.19 75 LEU A N 1
ATOM 571 C CA . LEU A 1 75 ? -6.916 10.870 4.701 1.00 91.19 75 LEU A CA 1
ATOM 572 C C . LEU A 1 75 ? -8.387 10.728 4.318 1.00 91.19 75 LEU A C 1
ATOM 574 O O . LEU A 1 75 ? -9.201 11.587 4.639 1.00 91.19 75 LEU A O 1
ATOM 578 N N . ILE A 1 76 ? -8.746 9.609 3.689 1.00 89.50 76 ILE A N 1
ATOM 579 C CA . ILE A 1 76 ? -10.139 9.279 3.369 1.00 89.50 76 ILE A CA 1
ATOM 580 C C . ILE A 1 76 ? -10.526 8.004 4.108 1.00 89.50 76 ILE A C 1
ATOM 582 O O . ILE A 1 76 ? -9.890 6.965 3.938 1.00 89.50 76 ILE A O 1
ATOM 586 N N . ALA A 1 77 ? -11.596 8.062 4.899 1.00 88.62 77 ALA A N 1
ATOM 587 C CA . ALA A 1 77 ? -12.175 6.897 5.560 1.00 88.62 77 ALA A CA 1
ATOM 588 C C . ALA A 1 77 ? -13.690 6.854 5.336 1.00 88.62 77 ALA A C 1
ATOM 590 O O . ALA A 1 77 ? -14.469 7.567 5.975 1.00 88.62 77 ALA A O 1
ATOM 591 N N . GLY A 1 78 ? -14.115 5.972 4.432 1.00 83.88 78 GLY A N 1
ATOM 592 C CA . GLY A 1 78 ? -15.513 5.877 4.038 1.00 83.88 78 GLY A CA 1
ATOM 593 C C . GLY A 1 78 ? -15.960 7.116 3.268 1.00 83.88 78 GLY A C 1
ATOM 594 O O . GLY A 1 78 ? -15.429 7.391 2.201 1.00 83.88 78 GLY A O 1
ATOM 595 N N . GLU A 1 79 ? -16.937 7.841 3.806 1.00 85.12 79 GLU A N 1
ATOM 596 C CA . GLU A 1 79 ? -17.498 9.057 3.192 1.00 85.12 79 GLU A CA 1
ATOM 597 C C . GLU A 1 79 ? -16.835 10.346 3.707 1.00 85.12 79 GLU A C 1
ATOM 599 O O . GLU A 1 79 ? -17.251 11.438 3.336 1.00 85.12 79 GLU A O 1
ATOM 604 N N . ASN A 1 80 ? -15.820 10.228 4.572 1.00 86.25 80 ASN A N 1
ATOM 605 C CA . ASN A 1 80 ? -15.193 11.371 5.227 1.00 86.25 80 ASN A CA 1
ATOM 606 C C . ASN A 1 80 ? -13.777 11.598 4.704 1.00 86.25 80 ASN A C 1
ATOM 608 O O . ASN A 1 80 ? -12.948 10.683 4.726 1.00 86.25 80 ASN A O 1
ATOM 612 N N . GLU A 1 81 ? -13.514 12.839 4.312 1.00 89.19 81 GLU A N 1
ATOM 613 C CA . GLU A 1 81 ? -12.175 13.393 4.148 1.00 89.19 81 GLU A CA 1
ATOM 614 C C . GLU A 1 81 ? -11.717 14.004 5.477 1.00 89.19 81 GLU A C 1
ATOM 616 O O . GLU A 1 81 ? -12.508 14.606 6.207 1.00 89.19 81 GLU A O 1
ATOM 621 N N . ILE A 1 82 ? -10.456 13.772 5.827 1.00 88.44 82 ILE A N 1
ATOM 622 C CA . ILE A 1 82 ? -9.894 14.096 7.134 1.00 88.44 82 ILE A CA 1
ATOM 623 C C . ILE A 1 82 ? -8.537 14.763 6.922 1.00 88.44 82 ILE A C 1
ATOM 625 O O . ILE A 1 82 ? -7.580 14.129 6.473 1.00 88.44 82 ILE A O 1
ATOM 629 N N . GLU A 1 83 ? -8.461 16.044 7.259 1.00 84.69 83 GLU A N 1
ATOM 630 C CA . GLU A 1 83 ? -7.272 16.885 7.102 1.00 84.69 83 GLU A CA 1
ATOM 631 C C . GLU A 1 83 ? -6.573 17.142 8.457 1.00 84.69 83 GLU A C 1
ATOM 633 O O . GLU A 1 83 ? -6.932 16.555 9.476 1.00 84.69 83 GLU A O 1
ATOM 638 N N . GLU A 1 84 ? -5.554 18.011 8.470 1.00 74.56 84 GLU A N 1
ATOM 639 C CA . GLU A 1 84 ? -4.903 18.541 9.685 1.00 74.56 84 GLU A CA 1
ATOM 640 C C . GLU A 1 84 ? -4.245 17.492 10.606 1.00 74.56 84 GLU A C 1
ATOM 642 O O . GLU A 1 84 ? -4.592 17.354 11.778 1.00 74.56 84 GLU A O 1
ATOM 647 N N . ASN A 1 85 ? -3.230 16.765 10.120 1.00 66.81 85 ASN A N 1
ATOM 648 C CA . ASN A 1 85 ? -2.527 15.749 10.926 1.00 66.81 85 ASN A CA 1
ATOM 649 C C . ASN A 1 85 ? -3.492 14.697 11.508 1.00 66.81 85 ASN A C 1
ATOM 651 O O . ASN A 1 85 ? -3.392 14.276 12.662 1.00 66.81 85 ASN A O 1
ATOM 655 N N . ALA A 1 86 ? -4.405 14.231 10.662 1.00 76.94 86 ALA A N 1
ATOM 656 C CA . ALA A 1 86 ? -5.438 13.237 10.917 1.00 76.94 86 ALA A CA 1
ATOM 657 C C . ALA A 1 86 ? -4.951 11.847 11.385 1.00 76.94 86 ALA A C 1
ATOM 659 O O . ALA A 1 86 ? -5.716 10.898 11.369 1.00 76.94 86 ALA A O 1
ATOM 660 N N . GLY A 1 87 ? -3.703 11.652 11.786 1.00 90.81 87 GLY A N 1
ATOM 661 C CA . GLY A 1 87 ? -3.214 10.355 12.233 1.00 90.81 87 GLY A CA 1
ATOM 662 C C . GLY A 1 87 ? -3.035 9.361 11.087 1.00 90.81 87 GLY A C 1
ATOM 663 O O . GLY A 1 87 ? -2.171 9.597 10.239 1.00 90.81 87 GLY A O 1
ATOM 664 N N . LEU A 1 88 ? -3.788 8.257 11.059 1.00 95.00 88 LEU A N 1
ATOM 665 C CA . LEU A 1 88 ? -3.710 7.280 9.962 1.00 95.00 88 LEU A CA 1
ATOM 666 C C . LEU A 1 88 ? -5.051 6.636 9.603 1.00 95.00 88 LEU A C 1
ATOM 668 O O . LEU A 1 88 ? -5.970 6.548 10.418 1.00 95.00 88 LEU A O 1
ATOM 672 N N . VAL A 1 89 ? -5.140 6.132 8.375 1.00 96.81 89 VAL A N 1
ATOM 673 C CA . VAL A 1 89 ? -6.233 5.279 7.899 1.00 96.81 89 VAL A CA 1
ATOM 674 C C . VAL A 1 89 ? -5.678 3.917 7.521 1.00 96.81 89 VAL A C 1
ATOM 676 O O . VAL A 1 89 ? -4.634 3.820 6.882 1.00 96.81 89 VAL A O 1
ATOM 679 N N . LEU A 1 90 ? -6.411 2.869 7.891 1.00 97.81 90 LEU A N 1
ATOM 680 C CA . LEU A 1 90 ? -6.161 1.500 7.461 1.00 97.81 90 LEU A CA 1
ATOM 681 C C . LEU A 1 90 ? -7.416 0.945 6.796 1.00 97.81 90 LEU A C 1
ATOM 683 O O . LEU A 1 90 ? -8.502 0.972 7.380 1.00 97.81 90 LEU A O 1
ATOM 687 N N . ALA A 1 91 ? -7.251 0.399 5.599 1.00 97.62 91 ALA A N 1
ATOM 688 C CA . ALA A 1 91 ? -8.255 -0.376 4.893 1.00 97.62 91 ALA A CA 1
ATOM 689 C C . ALA A 1 91 ? -7.779 -1.823 4.738 1.00 97.62 91 ALA A C 1
ATOM 691 O O . ALA A 1 91 ? -6.638 -2.075 4.361 1.00 97.62 91 ALA A O 1
ATOM 692 N N . LEU A 1 92 ? -8.653 -2.779 5.033 1.00 98.25 92 LEU A N 1
ATOM 693 C CA . LEU A 1 92 ? -8.409 -4.209 4.891 1.00 98.25 92 LEU A CA 1
ATOM 694 C C . LEU A 1 92 ? -9.292 -4.753 3.781 1.00 98.25 92 LEU A C 1
ATOM 696 O O . LEU A 1 92 ? -10.495 -4.488 3.771 1.00 98.25 92 LEU A O 1
ATOM 700 N N . TYR A 1 93 ? -8.705 -5.563 2.909 1.00 97.94 93 TYR A N 1
ATOM 701 C CA . TYR A 1 93 ? -9.384 -6.180 1.780 1.00 97.94 93 TYR A CA 1
ATOM 702 C C . TYR A 1 93 ? -9.234 -7.695 1.824 1.00 97.94 93 TYR A C 1
ATOM 704 O O . TYR A 1 93 ? -8.153 -8.220 2.100 1.00 97.94 93 TYR A O 1
ATOM 712 N N . ALA A 1 94 ? -10.311 -8.395 1.491 1.00 97.94 94 ALA A N 1
ATOM 713 C CA . ALA A 1 94 ? -10.288 -9.795 1.109 1.00 97.94 94 ALA A CA 1
ATOM 714 C C . ALA A 1 94 ? -10.498 -9.888 -0.400 1.00 97.94 94 ALA A C 1
ATOM 716 O O . ALA A 1 94 ? -11.511 -9.430 -0.924 1.00 97.94 94 ALA A O 1
ATOM 717 N N . LEU A 1 95 ? -9.534 -10.494 -1.086 1.00 96.19 95 LEU A N 1
ATOM 718 C CA . LEU A 1 95 ? -9.504 -10.634 -2.538 1.00 96.19 95 LEU A CA 1
ATOM 719 C C . LEU A 1 95 ? -9.411 -12.132 -2.877 1.00 96.19 95 LEU A C 1
ATOM 721 O O . LEU A 1 95 ? -8.313 -12.643 -3.111 1.00 96.19 95 LEU A O 1
ATOM 725 N N . PRO A 1 96 ? -10.529 -12.886 -2.826 1.00 94.56 96 PRO A N 1
ATOM 726 C CA . PRO A 1 96 ? -10.503 -14.325 -3.066 1.00 94.56 96 PRO A CA 1
ATOM 727 C C . PRO A 1 96 ? -9.952 -14.658 -4.454 1.00 94.56 96 PRO A C 1
ATOM 729 O O . PRO A 1 96 ? -10.405 -14.111 -5.456 1.00 94.56 96 PRO A O 1
ATOM 732 N N . GLY A 1 97 ? -8.983 -15.573 -4.504 1.00 93.62 97 GLY A N 1
ATOM 733 C CA . GLY A 1 97 ? -8.338 -15.997 -5.749 1.00 93.62 97 GLY A CA 1
ATOM 734 C C . GLY A 1 97 ? -7.289 -15.026 -6.300 1.00 93.62 97 GLY A C 1
ATOM 735 O O . GLY A 1 97 ? -6.682 -15.343 -7.317 1.00 93.62 97 GLY A O 1
ATOM 736 N N . ALA A 1 98 ? -7.049 -13.882 -5.650 1.00 94.31 98 ALA A N 1
ATOM 737 C CA . ALA A 1 98 ? -5.963 -12.987 -6.031 1.00 94.31 98 ALA A CA 1
ATOM 738 C C . ALA A 1 98 ? -4.614 -13.503 -5.508 1.00 94.31 98 ALA A C 1
ATOM 740 O O . ALA A 1 98 ? -4.491 -13.882 -4.341 1.00 94.31 98 ALA A O 1
ATOM 741 N N . GLU A 1 99 ? -3.595 -13.454 -6.362 1.00 95.25 99 GLU A N 1
ATOM 742 C CA . GLU A 1 99 ? -2.195 -13.593 -5.973 1.00 95.25 99 GLU A CA 1
ATOM 743 C C . GLU A 1 99 ? -1.598 -12.190 -5.840 1.00 95.25 99 GLU A C 1
ATOM 745 O O . GLU A 1 99 ? -1.675 -11.384 -6.766 1.00 95.25 99 GLU A O 1
ATOM 750 N N . LEU A 1 100 ? -1.054 -11.875 -4.666 1.00 96.25 100 LEU A N 1
ATOM 751 C CA . LEU A 1 100 ? -0.486 -10.563 -4.373 1.00 96.25 100 LEU A CA 1
ATOM 752 C C . LEU A 1 100 ? 1.002 -10.712 -4.092 1.00 96.25 100 LEU A C 1
ATOM 754 O O . LEU A 1 100 ? 1.398 -11.480 -3.212 1.00 96.25 100 LEU A O 1
ATOM 758 N N . LYS A 1 101 ? 1.814 -9.926 -4.796 1.00 95.56 101 LYS A N 1
ATOM 759 C CA . LYS A 1 101 ? 3.257 -9.839 -4.584 1.00 95.56 101 LYS A CA 1
ATOM 760 C C . LYS A 1 101 ? 3.641 -8.386 -4.345 1.00 95.56 101 LYS A C 1
ATOM 762 O O . LYS A 1 101 ? 3.302 -7.519 -5.144 1.00 95.56 101 LYS A O 1
ATOM 767 N N . ALA A 1 102 ? 4.331 -8.133 -3.237 1.00 95.75 102 ALA A N 1
ATOM 768 C CA . ALA A 1 102 ? 4.912 -6.829 -2.951 1.00 95.75 102 ALA A CA 1
ATOM 769 C C . ALA A 1 102 ? 6.338 -6.764 -3.503 1.00 95.75 102 ALA A C 1
ATOM 771 O O . ALA A 1 102 ? 7.085 -7.741 -3.417 1.00 95.75 102 ALA A O 1
ATOM 772 N N . PHE A 1 103 ? 6.704 -5.606 -4.037 1.00 96.19 103 PHE A N 1
ATOM 773 C CA . PHE A 1 103 ? 8.039 -5.313 -4.532 1.00 96.19 103 PHE A CA 1
ATOM 774 C C . PHE A 1 103 ? 8.370 -3.856 -4.201 1.00 96.19 103 PHE A C 1
ATOM 776 O O . PHE A 1 103 ? 7.561 -2.972 -4.472 1.00 96.19 103 PHE A O 1
ATOM 783 N N . HIS A 1 104 ? 9.529 -3.630 -3.584 1.00 95.44 104 HIS A N 1
ATOM 784 C CA . HIS A 1 104 ? 10.046 -2.304 -3.257 1.00 95.44 104 HIS A CA 1
ATOM 785 C C . HIS A 1 104 ? 11.213 -1.989 -4.189 1.00 95.44 104 HIS A C 1
ATOM 787 O O . HIS A 1 104 ? 12.070 -2.848 -4.414 1.00 95.44 104 HIS A O 1
ATOM 793 N N . PHE A 1 105 ? 11.249 -0.772 -4.718 1.00 94.88 105 PHE A N 1
ATOM 794 C CA . PHE A 1 105 ? 12.306 -0.310 -5.603 1.00 94.88 105 PHE A CA 1
ATOM 795 C C . PHE A 1 105 ? 12.669 1.135 -5.308 1.00 94.88 105 PHE A C 1
ATOM 797 O O . PHE A 1 105 ? 11.861 1.904 -4.797 1.00 94.88 105 PHE A O 1
ATOM 804 N N . GLU A 1 106 ? 13.899 1.481 -5.653 1.00 94.56 106 GLU A N 1
ATOM 805 C CA . GLU A 1 106 ? 14.507 2.776 -5.406 1.00 94.56 106 GLU A CA 1
ATOM 806 C C . GLU A 1 106 ? 15.080 3.346 -6.712 1.00 94.56 106 GLU A C 1
ATOM 808 O O . GLU A 1 106 ? 15.172 2.667 -7.743 1.00 94.56 106 GLU A O 1
ATOM 813 N N . GLN A 1 107 ? 15.507 4.607 -6.656 1.00 94.88 107 GLN A N 1
ATOM 814 C CA . GLN A 1 107 ? 16.104 5.328 -7.780 1.00 94.88 107 GLN A CA 1
ATOM 815 C C . GLN A 1 107 ? 17.217 4.553 -8.523 1.00 94.88 107 GLN A C 1
ATOM 817 O O . GLN A 1 107 ? 17.178 4.534 -9.755 1.00 94.88 107 GLN A O 1
ATOM 822 N N . PRO A 1 108 ? 18.153 3.840 -7.858 1.00 95.00 108 PRO A N 1
ATOM 823 C CA . PRO A 1 108 ? 19.195 3.090 -8.567 1.00 95.00 108 PRO A CA 1
ATOM 824 C C . PRO A 1 108 ? 18.656 2.003 -9.510 1.00 95.00 108 PRO A C 1
ATOM 826 O O . PRO A 1 108 ? 19.247 1.739 -10.561 1.00 95.00 108 PRO A O 1
ATOM 829 N N . GLN A 1 109 ? 17.523 1.375 -9.172 1.00 94.94 109 GLN A N 1
ATOM 830 C CA . GLN A 1 109 ? 16.904 0.381 -10.050 1.00 94.94 109 GLN A CA 1
ATOM 831 C C . GLN A 1 109 ? 16.283 1.028 -11.286 1.00 94.94 109 GLN A C 1
ATOM 833 O O . GLN A 1 109 ? 16.318 0.430 -12.355 1.00 94.94 109 GLN A O 1
ATOM 838 N N . ILE A 1 110 ? 15.758 2.247 -11.163 1.00 94.44 110 ILE A N 1
ATOM 839 C CA . ILE A 1 110 ? 15.219 3.010 -12.295 1.00 94.44 110 ILE A CA 1
ATOM 840 C C . ILE A 1 110 ? 16.346 3.411 -13.247 1.00 94.44 110 ILE A C 1
ATOM 842 O O . ILE A 1 110 ? 16.207 3.266 -14.457 1.00 94.44 110 ILE A O 1
ATOM 846 N N . GLU A 1 111 ? 17.484 3.850 -12.709 1.00 93.94 111 GLU A N 1
ATOM 847 C CA . GLU A 1 111 ? 18.665 4.227 -13.499 1.00 93.94 111 GLU A CA 1
ATOM 848 C C . GLU A 1 111 ? 19.268 3.045 -14.268 1.00 93.94 111 GLU A C 1
ATOM 850 O O . GLU A 1 111 ? 19.874 3.230 -15.323 1.00 93.94 111 GLU A O 1
ATOM 855 N N . THR A 1 112 ? 19.077 1.827 -13.754 1.00 92.94 112 THR A N 1
ATOM 856 C CA . THR A 1 112 ? 19.581 0.586 -14.360 1.00 92.94 112 THR A CA 1
ATOM 857 C C . THR A 1 112 ? 18.562 -0.071 -15.304 1.00 92.94 112 THR A C 1
ATOM 859 O O . THR A 1 112 ? 18.938 -0.910 -16.125 1.00 92.94 112 THR A O 1
ATOM 862 N N . ALA A 1 113 ? 17.283 0.313 -15.231 1.00 90.38 113 ALA A N 1
ATOM 863 C CA . ALA A 1 113 ? 16.203 -0.257 -16.031 1.00 90.38 113 ALA A CA 1
ATOM 864 C C . ALA A 1 113 ? 16.306 0.157 -17.512 1.00 90.38 113 ALA A C 1
ATOM 866 O O . ALA A 1 113 ? 15.649 1.094 -17.959 1.00 90.38 113 ALA A O 1
ATOM 867 N N . GLY A 1 114 ? 17.154 -0.540 -18.274 1.00 78.12 114 GLY A N 1
ATOM 868 C CA . GLY A 1 114 ? 17.416 -0.256 -19.692 1.00 78.12 114 GLY A CA 1
ATOM 869 C C . GLY A 1 114 ? 16.875 -1.288 -20.687 1.00 78.12 114 GLY A C 1
ATOM 870 O O . GLY A 1 114 ? 16.918 -1.045 -21.890 1.00 78.12 114 GLY A O 1
ATOM 871 N N . GLU A 1 115 ? 16.389 -2.440 -20.217 1.00 83.88 115 GLU A N 1
ATOM 872 C CA . GLU A 1 115 ? 15.897 -3.529 -21.069 1.00 83.88 115 GLU A CA 1
ATOM 873 C C . GLU A 1 115 ? 14.489 -3.971 -20.657 1.00 83.88 115 GLU A C 1
ATOM 875 O O . GLU A 1 115 ? 14.132 -3.945 -19.478 1.00 83.88 115 GLU A O 1
ATOM 880 N N . LYS A 1 116 ? 13.704 -4.462 -21.625 1.00 90.38 116 LYS A N 1
ATOM 881 C CA . LYS A 1 116 ? 12.319 -4.922 -21.421 1.00 90.38 116 LYS A CA 1
ATOM 882 C C . LYS A 1 116 ? 12.174 -5.979 -20.317 1.00 90.38 116 LYS A C 1
ATOM 884 O O . LYS A 1 116 ? 11.176 -5.986 -19.599 1.00 90.38 116 LYS A O 1
ATOM 889 N N . ASP A 1 117 ? 13.155 -6.868 -20.191 1.00 94.69 117 ASP A N 1
ATOM 890 C CA . ASP A 1 117 ? 13.109 -7.978 -19.236 1.00 94.69 117 ASP A CA 1
ATOM 891 C C . ASP A 1 117 ? 13.637 -7.592 -17.845 1.00 94.69 117 ASP A C 1
ATOM 893 O O . ASP A 1 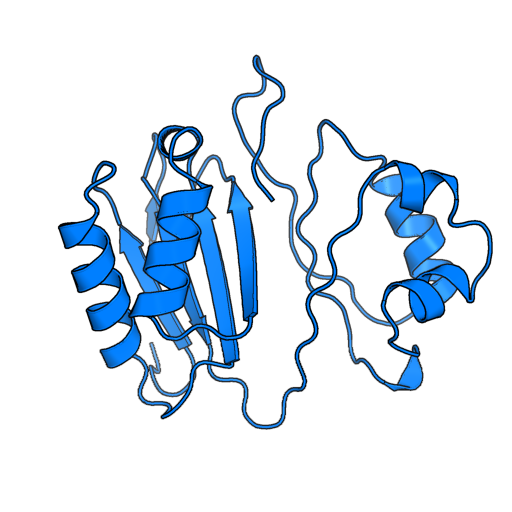117 ? 13.533 -8.389 -16.913 1.00 94.69 117 ASP A O 1
ATOM 897 N N . TYR A 1 118 ? 14.141 -6.363 -17.665 1.00 96.56 118 TYR A N 1
ATOM 898 C CA . TYR A 1 118 ? 14.676 -5.891 -16.388 1.00 96.56 118 TYR A CA 1
ATOM 899 C C . TYR A 1 118 ? 13.643 -6.007 -15.261 1.00 96.56 118 TYR A C 1
ATOM 901 O O . TYR A 1 118 ? 13.856 -6.732 -14.291 1.00 96.56 118 TYR A O 1
ATOM 909 N N . TRP A 1 119 ? 12.477 -5.370 -15.404 1.00 97.00 119 TRP A N 1
ATOM 910 C CA . TRP A 1 119 ? 11.458 -5.397 -14.354 1.00 97.00 119 TRP A CA 1
ATOM 911 C C . TRP A 1 119 ? 10.821 -6.777 -14.127 1.00 97.00 119 TRP A C 1
ATOM 913 O O . TRP A 1 119 ? 10.591 -7.122 -12.966 1.00 97.00 119 TRP A O 1
ATOM 923 N N . PRO A 1 120 ? 10.543 -7.602 -15.153 1.00 96.94 120 PRO A N 1
ATOM 924 C CA . PRO A 1 120 ? 10.125 -8.985 -14.942 1.00 96.94 120 PRO A CA 1
ATOM 925 C C . PRO A 1 120 ? 11.138 -9.808 -14.144 1.00 96.94 120 PRO A C 1
ATOM 927 O O . PRO A 1 120 ? 10.730 -10.602 -13.294 1.00 96.94 120 PRO A O 1
ATOM 930 N N . ASN A 1 121 ? 12.439 -9.589 -14.359 1.00 96.44 121 ASN A N 1
ATOM 931 C CA . ASN A 1 121 ? 13.496 -10.250 -13.596 1.00 96.44 121 ASN A CA 1
ATOM 932 C C . ASN A 1 121 ? 13.551 -9.745 -12.148 1.00 96.44 121 ASN A C 1
ATOM 934 O O . ASN A 1 121 ? 13.530 -10.558 -11.226 1.00 96.44 121 ASN A O 1
ATOM 938 N N . GLU A 1 122 ? 13.539 -8.426 -11.943 1.00 96.56 122 GLU A N 1
ATOM 939 C CA . GLU A 1 122 ? 13.607 -7.804 -10.612 1.00 96.56 122 GLU A CA 1
ATOM 940 C C . GLU A 1 122 ? 12.385 -8.138 -9.750 1.00 96.56 122 GLU A C 1
ATOM 942 O O . GLU A 1 122 ? 12.489 -8.575 -8.603 1.00 96.56 122 GLU A O 1
ATOM 947 N N . THR A 1 123 ? 11.193 -7.987 -10.321 1.00 96.12 123 THR A N 1
ATOM 948 C CA . THR A 1 123 ? 9.944 -8.298 -9.621 1.00 96.12 123 THR A CA 1
ATOM 949 C C . THR A 1 123 ? 9.699 -9.799 -9.529 1.00 96.12 123 THR A C 1
ATOM 951 O O . THR A 1 123 ? 8.887 -10.229 -8.711 1.00 96.12 123 THR A O 1
ATOM 954 N N . GLY A 1 124 ? 10.337 -10.611 -10.378 1.00 96.75 124 GLY A N 1
ATOM 955 C CA . GLY A 1 124 ? 10.032 -12.026 -10.580 1.00 96.75 124 GLY A CA 1
ATOM 956 C C . GLY A 1 124 ? 8.590 -12.278 -11.037 1.00 96.75 124 GLY A C 1
ATOM 957 O O . GLY A 1 124 ? 7.992 -13.260 -10.593 1.00 96.75 124 GLY A O 1
ATOM 958 N N . VAL A 1 125 ? 7.997 -11.366 -11.815 1.00 96.88 125 VAL A N 1
ATOM 959 C CA . VAL A 1 125 ? 6.632 -11.464 -12.355 1.00 96.88 125 VAL A CA 1
ATOM 960 C C . VAL A 1 125 ? 6.682 -11.238 -13.860 1.00 96.88 125 VAL A C 1
ATOM 962 O O . VAL A 1 125 ? 6.947 -10.138 -14.330 1.00 96.88 125 VAL A O 1
ATOM 965 N N . ALA A 1 126 ? 6.404 -12.280 -14.639 1.00 96.31 126 ALA A N 1
ATOM 966 C CA . ALA A 1 126 ? 6.302 -12.126 -16.085 1.00 96.31 126 ALA A CA 1
ATOM 967 C C . ALA A 1 126 ? 5.029 -11.336 -16.465 1.00 96.31 126 ALA A C 1
ATOM 969 O O . ALA A 1 126 ? 4.017 -11.441 -15.762 1.00 96.31 126 ALA A O 1
ATOM 970 N N . PRO A 1 127 ? 5.024 -10.591 -17.586 1.00 95.06 127 PRO A N 1
ATOM 971 C CA . PRO A 1 127 ? 3.862 -9.798 -17.993 1.00 95.06 127 PRO A CA 1
ATOM 972 C C . PRO A 1 127 ? 2.569 -10.609 -18.181 1.00 95.06 127 PRO A C 1
ATOM 974 O O . PRO A 1 127 ? 1.485 -10.086 -17.970 1.00 95.06 127 PRO A O 1
ATOM 977 N N . ASP A 1 128 ? 2.644 -11.898 -18.522 1.00 95.81 128 ASP A N 1
ATOM 978 C CA . ASP A 1 128 ? 1.470 -12.776 -18.653 1.00 95.81 128 ASP A CA 1
ATOM 979 C C . ASP A 1 128 ? 0.954 -13.335 -17.309 1.00 95.81 128 ASP A C 1
ATOM 981 O O . ASP A 1 128 ? -0.028 -14.080 -17.288 1.00 95.81 128 ASP A O 1
ATOM 985 N N . LYS A 1 129 ? 1.615 -13.013 -16.188 1.00 96.25 129 LYS A N 1
ATOM 986 C CA . LYS A 1 129 ? 1.288 -13.498 -14.832 1.00 96.25 129 LYS A CA 1
ATOM 987 C C . LYS A 1 129 ? 0.659 -12.445 -13.928 1.00 96.25 129 LYS A C 1
ATOM 989 O O . LYS A 1 129 ? 0.359 -12.748 -12.779 1.00 96.25 129 LYS A O 1
ATOM 994 N N . THR A 1 130 ? 0.436 -11.235 -14.428 1.00 96.25 130 THR A N 1
ATOM 995 C CA . THR A 1 130 ? -0.230 -10.166 -13.681 1.00 96.25 130 THR A CA 1
ATOM 996 C C . THR A 1 130 ? -1.281 -9.468 -14.535 1.00 96.25 130 THR A C 1
ATOM 998 O O . THR A 1 130 ? -1.228 -9.487 -15.762 1.00 96.25 130 THR A O 1
ATOM 1001 N N . ASN A 1 131 ? -2.272 -8.875 -13.877 1.00 95.62 131 ASN A N 1
ATOM 1002 C CA . ASN A 1 131 ? -3.323 -8.075 -14.502 1.00 95.62 131 ASN A CA 1
ATOM 1003 C C . ASN A 1 131 ? -3.141 -6.566 -14.266 1.00 95.62 131 ASN A C 1
ATOM 1005 O O . ASN A 1 131 ? -3.963 -5.784 -14.739 1.00 95.62 131 ASN A O 1
ATOM 1009 N N . GLY A 1 132 ? -2.088 -6.159 -13.555 1.00 96.12 132 GLY A N 1
ATOM 1010 C CA . GLY A 1 132 ? -1.788 -4.763 -13.266 1.00 96.12 132 GLY A CA 1
ATOM 1011 C C . GLY A 1 132 ? -0.906 -4.591 -12.035 1.00 96.12 132 GLY A C 1
ATOM 1012 O O . GLY A 1 132 ? -0.496 -5.558 -11.395 1.00 96.12 132 GLY A O 1
ATOM 1013 N N . TRP A 1 133 ? -0.627 -3.336 -11.704 1.00 97.38 133 TRP A N 1
ATOM 1014 C CA . TRP A 1 133 ? 0.205 -2.956 -10.567 1.00 97.38 133 TRP A CA 1
ATOM 1015 C C . TRP A 1 133 ? -0.486 -1.8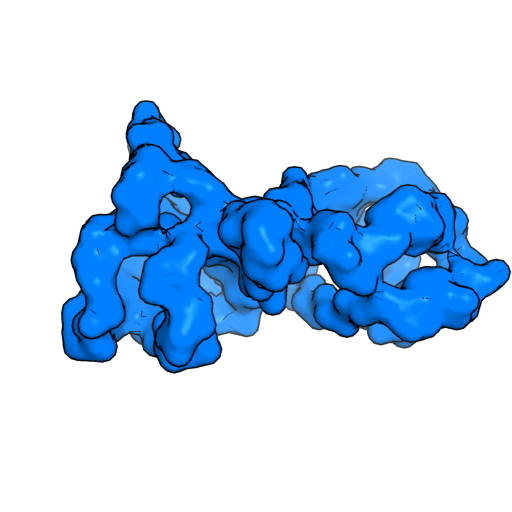86 -9.728 1.00 97.38 133 TRP A C 1
ATOM 1017 O O . TRP A 1 133 ? -1.129 -0.989 -10.268 1.00 97.38 133 TRP A O 1
ATOM 1027 N N . LEU A 1 134 ? -0.336 -1.975 -8.407 1.00 97.38 134 LEU A N 1
ATOM 1028 C CA . LEU A 1 134 ? -0.681 -0.910 -7.470 1.00 97.38 134 LEU A CA 1
ATOM 1029 C C . LEU A 1 134 ? 0.624 -0.341 -6.914 1.00 97.38 134 LEU A C 1
ATOM 1031 O O . LEU A 1 134 ? 1.401 -1.092 -6.327 1.00 97.38 134 LEU A O 1
ATOM 1035 N N . VAL A 1 135 ? 0.875 0.949 -7.121 1.00 96.56 135 VAL A N 1
ATOM 1036 C CA . VAL A 1 135 ? 2.161 1.582 -6.820 1.00 96.56 135 VAL A CA 1
ATOM 1037 C C . VAL A 1 135 ? 1.967 2.850 -6.008 1.00 96.56 135 VAL A C 1
ATOM 1039 O O . VAL A 1 135 ? 1.156 3.711 -6.350 1.00 96.56 135 VAL A O 1
ATOM 1042 N N . PHE A 1 136 ? 2.767 2.975 -4.956 1.00 95.56 136 PHE A N 1
ATOM 1043 C CA . PHE A 1 136 ? 2.972 4.233 -4.259 1.00 95.56 136 PHE A CA 1
ATOM 1044 C C . PHE A 1 136 ? 4.419 4.657 -4.432 1.00 95.56 136 PHE A C 1
ATOM 1046 O O . PHE A 1 136 ? 5.318 3.823 -4.376 1.00 95.56 136 PHE A O 1
ATOM 1053 N N . ALA A 1 137 ? 4.621 5.936 -4.711 1.00 93.00 137 ALA A N 1
ATOM 1054 C CA . ALA A 1 137 ? 5.908 6.460 -5.133 1.00 93.00 137 ALA A CA 1
ATOM 1055 C C . ALA A 1 137 ? 6.255 7.731 -4.362 1.00 93.00 137 ALA A C 1
ATOM 1057 O O . ALA A 1 137 ? 5.387 8.574 -4.127 1.00 93.00 137 ALA A O 1
ATOM 1058 N N . ASP A 1 138 ? 7.528 7.870 -3.997 1.00 92.38 138 ASP A N 1
ATOM 1059 C CA . ASP A 1 138 ? 8.055 9.073 -3.362 1.00 92.38 138 ASP A CA 1
ATOM 1060 C C . ASP A 1 138 ? 8.382 10.128 -4.431 1.00 92.38 138 ASP A C 1
ATOM 1062 O O . ASP A 1 138 ? 9.316 9.932 -5.214 1.00 92.38 138 ASP A O 1
ATOM 1066 N N . PRO A 1 139 ? 7.648 11.253 -4.491 1.00 87.75 139 PRO A N 1
ATOM 1067 C CA . PRO A 1 139 ? 7.886 12.271 -5.505 1.00 87.75 139 PRO A CA 1
ATOM 1068 C C . PRO A 1 139 ? 9.182 13.067 -5.293 1.00 87.75 139 PRO A C 1
ATOM 1070 O O . PRO A 1 139 ? 9.584 13.785 -6.206 1.00 87.75 139 PRO A O 1
ATOM 1073 N N . PHE A 1 140 ? 9.819 13.004 -4.117 1.00 88.50 140 PHE A N 1
ATOM 1074 C CA . PHE A 1 140 ? 11.018 13.801 -3.832 1.00 88.50 140 PHE A CA 1
ATOM 1075 C C . PHE A 1 140 ? 12.321 13.099 -4.213 1.00 88.50 140 PHE A C 1
ATOM 1077 O O . PHE A 1 140 ? 13.297 13.771 -4.544 1.00 88.50 140 PHE A O 1
ATOM 1084 N N . HIS A 1 141 ? 12.340 11.766 -4.182 1.00 89.44 141 HIS A N 1
ATOM 1085 C CA . HIS A 1 141 ? 13.574 10.982 -4.288 1.00 89.44 141 HIS A CA 1
ATOM 1086 C C . HIS A 1 141 ? 13.610 10.026 -5.486 1.00 89.44 141 HIS A C 1
ATOM 1088 O O . HIS A 1 141 ? 14.544 9.235 -5.602 1.00 89.44 141 HIS A O 1
ATOM 1094 N N . MET A 1 142 ? 12.615 10.086 -6.375 1.00 90.62 142 MET A N 1
ATOM 1095 C CA . MET A 1 142 ? 12.464 9.138 -7.477 1.00 90.62 142 MET A CA 1
ATOM 1096 C C . MET A 1 142 ? 12.087 9.830 -8.797 1.00 90.62 142 MET A C 1
ATOM 1098 O O . MET A 1 142 ? 11.164 10.645 -8.839 1.00 90.62 142 MET A O 1
ATOM 1102 N N . ASP A 1 143 ? 12.740 9.452 -9.901 1.00 93.50 143 ASP A N 1
ATOM 1103 C CA . ASP A 1 143 ? 12.328 9.820 -11.263 1.00 93.50 143 ASP A CA 1
ATOM 1104 C C . ASP A 1 143 ? 11.097 9.000 -11.682 1.00 93.50 143 ASP A C 1
ATOM 1106 O O . ASP A 1 143 ? 11.192 7.947 -12.320 1.00 93.50 143 ASP A O 1
ATOM 1110 N N . ALA A 1 144 ? 9.912 9.492 -11.313 1.00 91.88 144 ALA A N 1
ATOM 1111 C CA . ALA A 1 144 ? 8.641 8.846 -11.629 1.00 91.88 144 ALA A CA 1
ATOM 1112 C C . ALA A 1 144 ? 8.376 8.727 -13.137 1.00 91.88 144 ALA A C 1
ATOM 1114 O O . ALA A 1 144 ? 7.742 7.763 -13.570 1.00 91.88 144 ALA A O 1
ATOM 1115 N N . GLU A 1 145 ? 8.865 9.663 -13.953 1.00 92.50 145 GLU A N 1
ATOM 1116 C CA . GLU A 1 145 ? 8.681 9.589 -15.401 1.00 92.50 145 GLU A CA 1
ATOM 1117 C C . GLU A 1 145 ? 9.596 8.539 -16.035 1.00 92.50 145 GLU A C 1
ATOM 1119 O O . GLU A 1 145 ? 9.147 7.761 -16.880 1.00 92.50 145 GLU A O 1
ATOM 1124 N N . GLY A 1 146 ? 10.870 8.502 -15.635 1.00 93.94 146 GLY A N 1
ATOM 1125 C CA . GLY A 1 146 ? 11.825 7.478 -16.063 1.00 93.94 146 GLY A CA 1
ATOM 1126 C C . GLY A 1 146 ? 11.381 6.079 -15.653 1.00 93.94 146 GLY A C 1
ATOM 1127 O O . GLY A 1 146 ? 11.375 5.159 -16.479 1.00 93.94 146 GLY A O 1
ATOM 1128 N N . TRP A 1 147 ? 10.897 5.942 -14.418 1.00 94.94 147 TRP A N 1
ATOM 1129 C CA . TRP A 1 147 ? 10.262 4.718 -13.952 1.00 94.94 147 TRP A CA 1
ATOM 1130 C C . TRP A 1 147 ? 9.076 4.332 -14.839 1.00 94.94 147 TRP A C 1
ATOM 1132 O O . TRP A 1 147 ? 9.067 3.236 -15.391 1.00 94.94 147 TRP A O 1
ATOM 1142 N N . MET A 1 148 ? 8.112 5.231 -15.061 1.00 94.44 148 MET A N 1
ATOM 1143 C CA . MET A 1 148 ? 6.923 4.926 -15.862 1.00 94.44 148 MET A CA 1
ATOM 1144 C C . MET A 1 148 ? 7.269 4.530 -17.307 1.00 94.44 148 MET A C 1
ATOM 1146 O O . MET A 1 148 ? 6.622 3.651 -17.877 1.00 94.44 148 MET A O 1
ATOM 1150 N N . ARG A 1 149 ? 8.295 5.143 -17.917 1.00 94.62 149 ARG A N 1
ATOM 1151 C CA . ARG A 1 149 ? 8.778 4.752 -19.254 1.00 94.62 149 ARG A CA 1
ATOM 1152 C C . ARG A 1 149 ? 9.295 3.312 -19.262 1.00 94.62 149 ARG A C 1
ATOM 1154 O O . ARG A 1 149 ? 8.772 2.500 -20.021 1.00 94.62 149 ARG A O 1
ATOM 1161 N N . SER A 1 150 ? 10.245 2.984 -18.387 1.00 95.44 150 SER A N 1
ATOM 1162 C CA . SER A 1 150 ? 10.821 1.630 -18.317 1.00 95.44 150 SER A CA 1
ATOM 1163 C C . SER A 1 150 ? 9.790 0.571 -17.892 1.00 95.44 150 SER A C 1
ATOM 1165 O O . SER A 1 150 ? 9.780 -0.543 -18.414 1.00 95.44 150 SER A O 1
ATOM 1167 N N . TRP A 1 151 ? 8.856 0.917 -17.000 1.00 95.94 151 TRP A N 1
ATOM 1168 C CA . TRP A 1 151 ? 7.779 0.020 -16.576 1.00 95.94 151 TRP A CA 1
ATOM 1169 C C . TRP A 1 151 ? 6.816 -0.304 -17.722 1.00 95.94 151 TRP A C 1
ATOM 1171 O O . TRP A 1 151 ? 6.387 -1.449 -17.870 1.00 95.94 151 TRP A O 1
ATOM 1181 N N . ASN A 1 152 ? 6.501 0.683 -18.567 1.00 95.31 152 ASN A N 1
ATOM 1182 C CA . ASN A 1 152 ? 5.657 0.482 -19.743 1.00 95.31 152 ASN A CA 1
ATOM 1183 C C . ASN A 1 152 ? 6.336 -0.385 -20.809 1.00 95.31 152 ASN A C 1
ATOM 1185 O O . ASN A 1 152 ? 5.656 -1.185 -21.447 1.00 95.31 152 ASN A O 1
ATOM 1189 N N . GLU A 1 153 ? 7.655 -0.288 -20.987 1.00 95.50 153 GLU A N 1
ATOM 1190 C CA . GLU A 1 153 ? 8.380 -1.193 -21.891 1.00 95.50 153 GLU A CA 1
ATOM 1191 C C . GLU A 1 153 ? 8.241 -2.661 -21.460 1.00 95.50 153 GLU A C 1
ATOM 1193 O O . GLU A 1 153 ? 8.061 -3.543 -22.307 1.00 95.50 153 GLU A O 1
ATOM 1198 N N . ALA A 1 154 ? 8.259 -2.910 -20.147 1.00 95.81 154 ALA A N 1
ATOM 1199 C CA . ALA A 1 154 ? 8.108 -4.235 -19.557 1.00 95.81 154 ALA A CA 1
ATOM 1200 C C . ALA A 1 154 ? 6.658 -4.756 -19.558 1.00 95.81 154 ALA A C 1
ATOM 1202 O O . ALA A 1 154 ? 6.420 -5.908 -19.928 1.00 95.81 154 ALA A O 1
ATOM 1203 N N . TYR A 1 155 ? 5.691 -3.932 -19.138 1.00 96.56 155 TYR A N 1
ATOM 1204 C CA . TYR A 1 155 ? 4.350 -4.395 -18.754 1.00 96.56 155 TYR A CA 1
ATOM 1205 C C . TYR A 1 155 ? 3.189 -3.838 -19.577 1.00 96.56 155 TYR A C 1
ATOM 1207 O O . TYR A 1 155 ? 2.057 -4.275 -19.362 1.00 96.56 155 TYR A O 1
ATOM 1215 N N . ALA A 1 156 ? 3.395 -2.907 -20.515 1.00 94.62 156 ALA A N 1
ATOM 1216 C CA . ALA A 1 156 ? 2.277 -2.404 -21.312 1.00 94.62 156 ALA A CA 1
ATOM 1217 C C . ALA A 1 156 ? 1.581 -3.552 -22.085 1.00 94.62 156 ALA A C 1
ATOM 1219 O O . ALA A 1 156 ? 2.256 -4.439 -22.617 1.00 94.62 156 ALA A O 1
ATOM 1220 N N . PRO A 1 157 ? 0.235 -3.551 -22.183 1.00 95.62 157 PRO A N 1
ATOM 1221 C CA . PRO A 1 157 ? -0.694 -2.477 -21.813 1.00 95.62 157 PRO A CA 1
ATOM 1222 C C . PRO A 1 157 ? -1.326 -2.629 -20.412 1.00 95.62 157 PRO A C 1
ATOM 1224 O O . PRO A 1 157 ? -2.423 -2.117 -20.185 1.00 95.62 157 PRO A O 1
ATOM 1227 N N . LEU A 1 158 ? -0.706 -3.370 -19.488 1.00 97.06 158 LEU A N 1
ATOM 1228 C CA . LEU A 1 158 ? -1.275 -3.593 -18.156 1.00 97.06 158 LEU A CA 1
ATOM 1229 C C . LEU A 1 158 ? -1.367 -2.281 -17.357 1.00 97.06 158 LEU A C 1
ATOM 1231 O O . LEU A 1 158 ? -0.446 -1.465 -17.412 1.00 97.06 158 LEU A O 1
ATOM 1235 N N . PRO A 1 159 ? -2.456 -2.065 -16.599 1.00 96.50 159 PRO A N 1
ATOM 1236 C CA . PRO A 1 159 ? -2.650 -0.834 -15.851 1.00 96.50 159 PRO A CA 1
ATOM 1237 C C . PRO A 1 159 ? -1.694 -0.729 -14.660 1.00 96.50 159 PRO A C 1
ATOM 1239 O O . PRO A 1 159 ? -1.418 -1.711 -13.967 1.00 96.50 159 PRO A O 1
ATOM 1242 N N . VAL A 1 160 ? -1.281 0.502 -14.371 1.00 96.25 160 VAL A N 1
ATOM 1243 C CA . VAL A 1 160 ? -0.650 0.889 -13.109 1.00 96.25 160 VAL A CA 1
ATOM 1244 C C . VAL A 1 160 ? -1.596 1.858 -12.402 1.00 96.25 160 VAL A C 1
ATOM 1246 O O . VAL A 1 160 ? -1.979 2.882 -12.964 1.00 96.25 160 VAL A O 1
ATOM 1249 N N . LEU A 1 161 ? -2.016 1.508 -11.191 1.00 95.69 161 LEU A N 1
ATOM 1250 C CA . LEU A 1 161 ? -2.880 2.303 -10.320 1.00 95.69 161 LEU A CA 1
ATOM 1251 C C . LEU A 1 161 ? -2.096 2.731 -9.078 1.00 95.69 161 LEU A C 1
ATOM 1253 O O . LEU A 1 161 ? -1.104 2.097 -8.731 1.00 95.69 161 LEU A O 1
ATOM 1257 N N . GLY A 1 162 ? -2.567 3.757 -8.370 1.00 92.81 162 GLY A N 1
ATOM 1258 C CA . GLY A 1 162 ? -2.013 4.159 -7.076 1.00 92.81 162 GLY A CA 1
ATOM 1259 C C . GLY A 1 162 ? -1.855 5.666 -6.948 1.00 92.81 162 GLY A C 1
ATOM 1260 O O . GLY A 1 162 ? -2.727 6.406 -7.405 1.00 92.81 162 GLY A O 1
ATOM 1261 N N . GLY A 1 163 ? -0.784 6.122 -6.301 1.00 90.88 163 GLY A N 1
ATOM 1262 C CA . GLY A 1 163 ? -0.606 7.542 -6.007 1.00 90.88 163 GLY A CA 1
ATOM 1263 C C . GLY A 1 163 ? 0.802 7.928 -5.568 1.00 90.88 163 GLY A C 1
ATOM 1264 O O . GLY A 1 163 ? 1.650 7.081 -5.303 1.00 90.88 163 GLY A O 1
ATOM 1265 N N . LEU A 1 164 ? 1.041 9.234 -5.494 1.00 91.62 164 LEU A N 1
ATOM 1266 C CA . LEU A 1 164 ? 2.283 9.789 -4.967 1.00 91.62 164 LEU A CA 1
ATOM 1267 C C . LEU A 1 164 ? 2.142 10.039 -3.469 1.00 91.62 164 LEU A C 1
ATOM 1269 O O . LEU A 1 164 ? 1.116 10.549 -3.009 1.00 91.62 164 LEU A O 1
ATOM 1273 N N . ALA A 1 165 ? 3.189 9.709 -2.723 1.00 93.00 165 ALA A N 1
ATOM 1274 C CA . ALA A 1 165 ? 3.272 10.031 -1.315 1.00 93.00 165 ALA A CA 1
ATOM 1275 C C . ALA A 1 165 ? 3.274 11.551 -1.121 1.00 93.0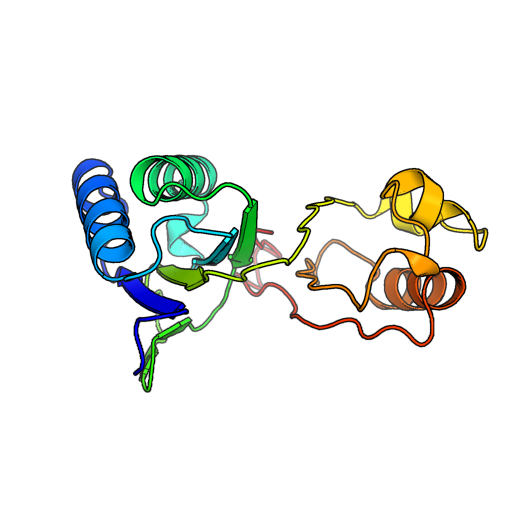0 165 ALA A C 1
ATOM 1277 O O . ALA A 1 165 ? 3.862 12.301 -1.898 1.00 93.00 165 ALA A O 1
ATOM 1278 N N . SER A 1 166 ? 2.616 12.014 -0.065 1.00 87.94 166 SER A N 1
ATOM 1279 C CA . SER A 1 166 ? 2.661 13.415 0.358 1.00 87.94 166 SER A CA 1
ATOM 1280 C C . SER A 1 166 ? 3.257 13.510 1.753 1.00 87.94 166 SER A C 1
ATOM 1282 O O . SER A 1 166 ? 3.073 12.616 2.578 1.00 87.94 166 SER A O 1
ATOM 1284 N N . GLY A 1 167 ? 3.974 14.589 2.031 1.00 82.88 167 GLY A N 1
ATOM 1285 C CA . GLY A 1 167 ? 4.645 14.805 3.308 1.00 82.88 167 GLY A CA 1
ATOM 1286 C C . GLY A 1 167 ? 4.907 16.285 3.538 1.00 82.88 167 GLY A C 1
ATOM 1287 O O . GLY A 1 167 ? 4.206 17.113 2.961 1.00 82.88 167 GLY A O 1
ATOM 1288 N N . ASP A 1 168 ? 5.898 16.625 4.362 1.00 76.19 168 ASP A N 1
ATOM 1289 C CA . ASP A 1 168 ? 6.298 18.024 4.537 1.00 76.19 168 ASP A CA 1
ATOM 1290 C C . ASP A 1 168 ? 7.150 18.471 3.332 1.00 76.19 168 ASP A C 1
ATOM 1292 O O . ASP A 1 168 ? 8.277 17.988 3.171 1.00 76.19 168 ASP A O 1
ATOM 1296 N N . PRO A 1 169 ? 6.668 19.403 2.481 1.00 72.25 169 PRO A N 1
ATOM 1297 C CA . PRO A 1 169 ? 7.426 19.861 1.319 1.00 72.25 169 PRO A CA 1
ATOM 1298 C C . PRO A 1 169 ? 8.718 20.600 1.685 1.00 72.25 169 PRO A C 1
ATOM 1300 O O . PRO A 1 169 ? 9.620 20.686 0.856 1.00 72.25 169 PRO A O 1
ATOM 1303 N N . LYS A 1 170 ? 8.816 21.158 2.900 1.00 78.00 170 LYS A N 1
ATOM 1304 C CA . LYS A 1 170 ? 10.031 21.834 3.378 1.00 78.00 170 LYS A CA 1
ATOM 1305 C C . LYS A 1 170 ? 11.106 20.836 3.778 1.00 78.00 170 LYS A C 1
ATOM 1307 O O . LYS A 1 170 ? 12.282 21.115 3.572 1.00 78.00 170 LYS A O 1
ATOM 1312 N N . GLU A 1 171 ? 10.703 19.701 4.3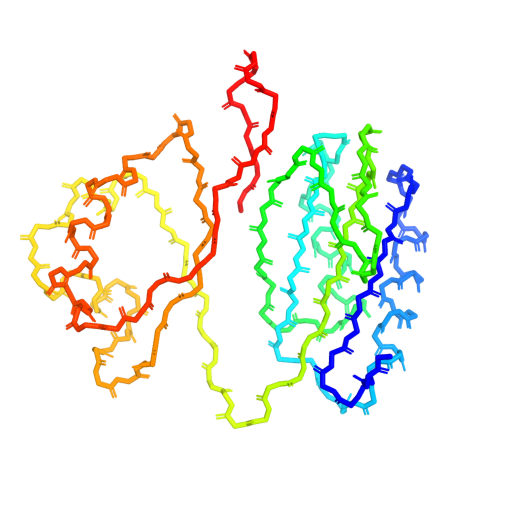41 1.00 81.31 171 GLU A N 1
ATOM 1313 C CA . GLU A 1 171 ? 11.620 18.617 4.701 1.00 81.31 171 GLU A CA 1
ATOM 1314 C C . GLU A 1 171 ? 11.891 17.666 3.530 1.00 81.31 171 GLU A C 1
ATOM 1316 O O . GLU A 1 171 ? 12.792 16.840 3.631 1.00 81.31 171 GLU A O 1
ATOM 1321 N N . GLN A 1 172 ? 11.122 17.775 2.435 1.00 85.19 172 GLN A N 1
ATOM 1322 C CA . GLN A 1 172 ? 11.171 16.870 1.277 1.00 85.19 172 GLN A CA 1
ATOM 1323 C C . GLN A 1 172 ? 11.105 15.397 1.696 1.00 85.19 172 GLN A C 1
ATOM 1325 O O . GLN A 1 172 ? 11.777 14.537 1.142 1.00 85.19 172 GLN A O 1
ATOM 1330 N N . ARG A 1 173 ? 10.296 15.108 2.716 1.00 86.94 173 ARG A N 1
ATOM 1331 C CA . ARG A 1 173 ? 10.251 13.807 3.383 1.00 86.94 173 ARG A CA 1
ATOM 1332 C C . ARG A 1 173 ? 8.875 13.186 3.228 1.00 86.94 173 ARG A C 1
ATOM 1334 O O . ARG A 1 173 ? 7.871 13.806 3.582 1.00 86.94 173 ARG A O 1
ATOM 1341 N N . THR A 1 174 ? 8.836 11.941 2.768 1.00 91.38 174 THR A N 1
ATOM 1342 C CA . THR A 1 174 ? 7.631 11.101 2.727 1.00 91.38 174 THR A CA 1
ATOM 1343 C C . THR A 1 174 ? 7.895 9.748 3.397 1.00 91.38 174 THR A C 1
ATOM 1345 O O . THR A 1 174 ? 8.975 9.507 3.944 1.00 91.38 174 THR A O 1
ATOM 1348 N N . GLN A 1 175 ? 6.877 8.890 3.441 1.00 90.19 175 GLN A N 1
ATOM 1349 C CA . GLN A 1 175 ? 6.991 7.473 3.790 1.00 90.19 175 GLN A CA 1
ATOM 1350 C C . GLN A 1 175 ? 6.307 6.654 2.693 1.00 90.19 175 GLN A C 1
ATOM 1352 O O . GLN A 1 175 ? 5.197 7.003 2.287 1.00 90.19 175 GLN A O 1
ATOM 1357 N N . VAL A 1 176 ? 6.944 5.578 2.241 1.00 85.00 176 VAL A N 1
ATOM 1358 C CA . VAL A 1 176 ? 6.414 4.594 1.282 1.00 85.00 176 VAL A CA 1
ATOM 1359 C C . VAL A 1 176 ? 6.740 3.201 1.804 1.00 85.00 176 VAL A C 1
ATOM 1361 O O . VAL A 1 176 ? 7.844 3.048 2.370 1.00 85.00 176 VAL A O 1
#

Radius of gyration: 16.97 Å; chains: 1; bounding box: 40×38×45 Å

Secondary structure (DSSP, 8-state):
--TTTEEEEEE-S---HHHHHHHHHHHHHH--SSS--EEEEEE-GGGGGGHHHHHHHHHHHTT-SEEEEEE-SSEEETTEEE-SS--EEEEEE--TT---------HHHHHH--STTHHHHHHT--GGG-S-EEEEE-TTTS-HHHHHHHHHHHHTTS-EEEEE---BTTTTB---

Sequence (176 aa):
MNSDFSVAAHWPGEFDEAGLQKWAAALRQKLAAPQVSLGLVFVTPRFFEHASQVLEIIRLHARIPVLLGCSSGALIAGENEIEENAGLVLALYALPGAELKAFHFEQPQIETAGEKDYWPNETGVAPDKTNGWLVFADPFHMDAEGWMRSWNEAYAPLPVLGGLASGDPKEQRTQV

pLDDT: mean 93.26, std 6.27, range [57.06, 98.62]